Protein AF-A0A1W2GKG2-F1 (afdb_monomer)

Radius of gyration: 29.6 Å; Cα contacts (8 Å, |Δi|>4): 106; chains: 1; bounding box: 102×73×40 Å

Sequence (156 aa):
MKKIVLFLSAIFLITFHSSTKAQEFVFDYNQVETTQSTSYISTTKHPFGAEFTSMMQLLRESYTHAEENSLSLTTSTVVDKPSIFYSVKRTSKHLVKAVKKRQVSLEEAKKELEDILVKALNIRHQNTQVLEKKLFKLKNPENIIAFYNHDVSLNI

Foldseek 3Di:
DDDDDDDDDDDDPPDPPPPPDDDDDDDDPVPPPPPVPVQVQPPDAQPLGDVVSVLLSVLCVLFWDWDDDPVDPDTDIDGHLVLLNVLLVVLSVVLVVCCVVVVDPSVVSVVLSVLSSVLSNVCSPPDCPVVSVVSVPDDDNVVSSVCSVPVGDDPD

Structure (mmCIF, N/CA/C/O backbone):
data_AF-A0A1W2GKG2-F1
#
_entry.id   AF-A0A1W2GKG2-F1
#
loop_
_atom_site.group_PDB
_atom_site.id
_atom_site.type_symbol
_atom_site.label_atom_id
_atom_site.label_alt_id
_atom_site.label_comp_id
_atom_site.label_asym_id
_atom_site.label_entity_id
_atom_site.label_seq_id
_atom_site.pdbx_PDB_ins_code
_atom_site.Cartn_x
_atom_site.Cartn_y
_atom_site.Cartn_z
_atom_site.occupancy
_atom_site.B_iso_or_equiv
_atom_site.auth_seq_id
_atom_site.auth_comp_id
_atom_site.auth_asym_id
_atom_site.auth_atom_id
_atom_site.pdbx_PDB_model_num
ATOM 1 N N . MET A 1 1 ? 84.481 -50.154 -25.308 1.00 41.78 1 MET A N 1
ATOM 2 C CA . MET A 1 1 ? 83.738 -48.947 -24.860 1.00 41.78 1 MET A CA 1
ATOM 3 C C . MET A 1 1 ? 82.359 -49.044 -25.512 1.00 41.78 1 MET A C 1
ATOM 5 O O . MET A 1 1 ? 82.339 -49.333 -26.691 1.00 41.78 1 MET A O 1
ATOM 9 N N . LYS A 1 2 ? 81.190 -48.929 -24.884 1.00 42.09 2 LYS A N 1
ATOM 10 C CA . LYS A 1 2 ? 80.751 -48.146 -23.726 1.00 42.09 2 LYS A CA 1
ATOM 11 C C . LYS A 1 2 ? 79.634 -48.913 -22.993 1.00 42.09 2 LYS A C 1
ATOM 13 O O . LYS A 1 2 ? 78.955 -49.746 -23.579 1.00 42.09 2 LYS A O 1
ATOM 18 N N . LYS A 1 3 ? 79.529 -48.642 -21.695 1.00 46.75 3 LYS A N 1
ATOM 19 C CA . LYS A 1 3 ? 78.684 -49.311 -20.703 1.00 46.75 3 LYS A CA 1
ATOM 20 C C . LYS A 1 3 ? 77.200 -48.989 -20.935 1.00 46.75 3 LYS A C 1
ATOM 22 O O . LYS A 1 3 ? 76.866 -47.844 -21.222 1.00 46.75 3 LYS A O 1
ATOM 27 N N . ILE A 1 4 ? 76.344 -49.994 -20.768 1.00 53.03 4 ILE A N 1
ATOM 28 C CA . ILE A 1 4 ? 74.888 -49.859 -20.654 1.00 53.03 4 ILE A CA 1
ATOM 29 C C . ILE A 1 4 ? 74.592 -49.150 -19.331 1.00 53.03 4 ILE A C 1
ATOM 31 O O . ILE A 1 4 ? 75.003 -49.624 -18.274 1.00 53.03 4 ILE A O 1
ATOM 35 N N . VAL A 1 5 ? 73.919 -48.003 -19.396 1.00 53.38 5 VAL A N 1
ATOM 36 C CA . VAL A 1 5 ? 73.419 -47.286 -18.220 1.00 53.38 5 VAL A CA 1
ATOM 37 C C . VAL A 1 5 ? 71.901 -47.432 -18.208 1.00 53.38 5 VAL A C 1
ATOM 39 O O . VAL A 1 5 ? 71.205 -46.873 -19.050 1.00 53.38 5 VAL A O 1
ATOM 42 N N . LEU A 1 6 ? 71.419 -48.224 -17.252 1.00 46.31 6 LEU A N 1
ATOM 43 C CA . LEU A 1 6 ? 70.037 -48.261 -16.785 1.00 46.31 6 LEU A CA 1
ATOM 44 C C . LEU A 1 6 ? 69.708 -46.916 -16.127 1.00 46.31 6 LEU A C 1
ATOM 46 O O . LEU A 1 6 ? 70.348 -46.552 -15.143 1.00 46.31 6 LEU A O 1
ATOM 50 N N . PHE A 1 7 ? 68.701 -46.205 -16.630 1.00 45.94 7 PHE A N 1
ATOM 51 C CA . PHE A 1 7 ? 68.079 -45.097 -15.907 1.00 45.94 7 PHE A CA 1
ATOM 52 C C . PHE A 1 7 ? 66.658 -45.503 -15.513 1.00 45.94 7 PHE A C 1
ATOM 54 O O . PHE A 1 7 ? 65.747 -45.525 -16.336 1.00 45.94 7 PHE A O 1
ATOM 61 N N . LEU A 1 8 ? 66.492 -45.848 -14.233 1.00 42.19 8 LEU A N 1
ATOM 62 C CA . LEU A 1 8 ? 65.200 -45.882 -13.554 1.00 42.19 8 LEU A CA 1
ATOM 63 C C . LEU A 1 8 ? 64.677 -44.438 -13.503 1.00 42.19 8 LEU A C 1
ATOM 65 O O . LEU A 1 8 ? 65.196 -43.620 -12.743 1.00 42.19 8 LEU A O 1
ATOM 69 N N . SER A 1 9 ? 63.670 -44.097 -14.305 1.00 44.62 9 SER A N 1
ATOM 70 C CA . SER A 1 9 ? 62.952 -42.833 -14.136 1.00 44.62 9 SER A CA 1
ATOM 71 C C . SER A 1 9 ? 61.930 -42.993 -13.011 1.00 44.62 9 SER A C 1
ATOM 73 O O . SER A 1 9 ? 60.928 -43.692 -13.164 1.00 44.62 9 SER A O 1
ATOM 75 N N . ALA A 1 10 ? 62.200 -42.362 -11.870 1.00 52.66 10 ALA A N 1
ATOM 76 C CA . ALA A 1 10 ? 61.264 -42.259 -10.762 1.00 52.66 10 ALA A CA 1
ATOM 77 C C . ALA A 1 10 ? 60.015 -41.471 -11.196 1.00 52.66 10 ALA A C 1
ATOM 79 O O . ALA A 1 10 ? 60.107 -40.320 -11.621 1.00 52.66 10 ALA A O 1
ATOM 80 N N . ILE A 1 11 ? 58.845 -42.100 -11.088 1.00 50.31 11 ILE A N 1
ATOM 81 C CA . ILE A 1 11 ? 57.541 -41.459 -11.270 1.00 50.31 11 ILE A CA 1
ATOM 82 C C . ILE A 1 11 ? 57.295 -40.578 -10.042 1.00 50.31 11 ILE A C 1
ATOM 84 O O . ILE A 1 11 ? 57.035 -41.078 -8.949 1.00 50.31 11 ILE A O 1
ATOM 88 N N . PHE A 1 12 ? 57.405 -39.263 -10.213 1.00 46.03 12 PHE A N 1
ATOM 89 C CA . PHE A 1 12 ? 57.055 -38.285 -9.189 1.00 46.03 12 PHE A CA 1
ATOM 90 C C . PHE A 1 12 ? 55.543 -38.020 -9.273 1.00 46.03 12 PHE A C 1
ATOM 92 O O . PHE A 1 12 ? 55.076 -37.266 -10.125 1.00 46.03 12 PHE A O 1
ATOM 99 N N . LEU A 1 13 ? 54.757 -38.692 -8.427 1.00 46.97 13 LEU A N 1
ATOM 100 C CA . LEU A 1 13 ? 53.335 -38.396 -8.239 1.00 46.97 13 LEU A CA 1
ATOM 101 C C . LEU A 1 13 ? 53.205 -37.057 -7.499 1.00 46.97 13 LEU A C 1
ATOM 103 O O . LEU A 1 13 ? 53.295 -37.006 -6.275 1.00 46.97 13 LEU A O 1
ATOM 107 N N . ILE A 1 14 ? 52.996 -35.967 -8.240 1.00 52.31 14 ILE A N 1
ATOM 108 C CA . ILE A 1 14 ? 52.590 -34.683 -7.658 1.00 52.31 14 ILE A CA 1
ATOM 109 C C . ILE A 1 14 ? 51.109 -34.802 -7.291 1.00 52.31 14 ILE A C 1
ATOM 111 O O . ILE A 1 14 ? 50.229 -34.656 -8.138 1.00 52.31 14 ILE A O 1
ATOM 115 N N . THR A 1 15 ? 50.820 -35.088 -6.026 1.00 50.62 15 THR A N 1
ATOM 116 C CA . THR A 1 15 ? 49.470 -34.952 -5.476 1.00 50.62 15 THR A CA 1
ATOM 117 C C . THR A 1 15 ? 49.190 -33.470 -5.229 1.00 50.62 15 THR A C 1
ATOM 119 O O . THR A 1 15 ? 49.639 -32.880 -4.249 1.00 50.62 15 THR A O 1
ATOM 122 N N . PHE A 1 16 ? 48.440 -32.841 -6.136 1.00 53.75 16 PHE A N 1
ATOM 123 C CA . PHE A 1 16 ? 47.854 -31.522 -5.897 1.00 53.75 16 PHE A CA 1
ATOM 124 C C . PHE A 1 16 ? 46.818 -31.6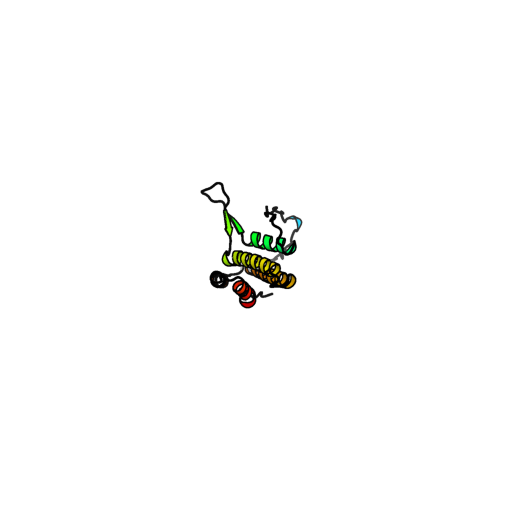32 -4.766 1.00 53.75 16 PHE A C 1
ATOM 126 O O . PHE A 1 16 ? 45.690 -32.068 -4.981 1.00 53.75 16 PHE A O 1
ATOM 133 N N . HIS A 1 17 ? 47.199 -31.244 -3.548 1.00 47.19 17 HIS A N 1
ATOM 134 C CA . HIS A 1 17 ? 46.247 -30.949 -2.479 1.00 47.19 17 HIS A CA 1
ATOM 135 C C . HIS A 1 17 ? 45.710 -29.531 -2.688 1.00 47.19 17 HIS A C 1
ATOM 137 O O . HIS A 1 17 ? 46.306 -28.551 -2.240 1.00 47.19 17 HIS A O 1
ATOM 143 N N . SER A 1 18 ? 44.570 -29.410 -3.367 1.00 50.41 18 SER A N 1
ATOM 144 C CA . SER A 1 18 ? 43.785 -28.176 -3.343 1.00 50.41 18 SER A CA 1
ATOM 145 C C . SER A 1 18 ? 43.164 -28.024 -1.957 1.00 50.41 18 SER A C 1
ATOM 147 O O . SER A 1 18 ? 42.089 -28.548 -1.681 1.00 50.41 18 SER A O 1
ATOM 149 N N . SER A 1 19 ? 43.853 -27.320 -1.062 1.00 49.16 19 SER A N 1
ATOM 150 C CA . SER A 1 19 ? 43.275 -26.889 0.207 1.00 49.16 19 SER A CA 1
ATOM 151 C C . SER A 1 19 ? 42.333 -25.717 -0.066 1.00 49.16 19 SER A C 1
ATOM 153 O O . SER A 1 19 ? 42.717 -24.556 0.066 1.00 49.16 19 SER A O 1
ATOM 155 N N . THR A 1 20 ? 41.091 -25.996 -0.461 1.00 52.72 20 THR A N 1
ATOM 156 C CA . THR A 1 20 ? 40.020 -24.995 -0.411 1.00 52.72 20 THR A CA 1
ATOM 157 C C . THR A 1 20 ? 39.751 -24.689 1.056 1.00 52.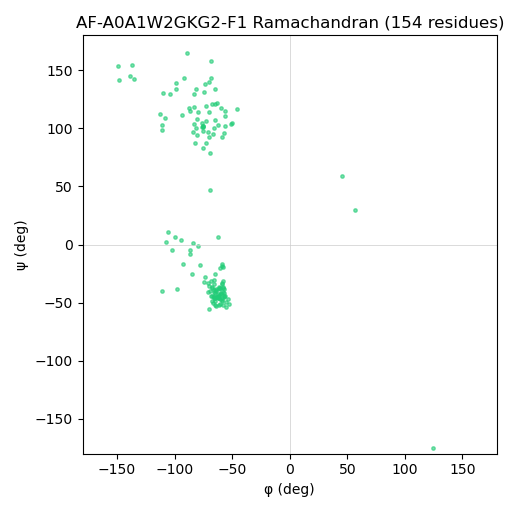72 20 THR A C 1
ATOM 159 O O . THR A 1 20 ? 39.021 -25.417 1.727 1.00 52.72 20 THR A O 1
ATOM 162 N N . LYS A 1 21 ? 40.381 -23.636 1.589 1.00 58.00 21 LYS A N 1
ATOM 163 C CA . LYS A 1 21 ? 39.941 -23.071 2.863 1.00 58.00 21 LYS A CA 1
ATOM 164 C C . LYS A 1 21 ? 38.497 -22.618 2.675 1.00 58.00 21 LYS A C 1
ATOM 166 O O . LYS A 1 21 ? 38.231 -21.757 1.840 1.00 58.00 21 LYS A O 1
ATOM 171 N N . ALA A 1 22 ? 37.584 -23.229 3.425 1.00 62.78 22 ALA A N 1
ATOM 172 C CA . ALA A 1 22 ? 36.229 -22.728 3.568 1.00 62.78 22 ALA A CA 1
ATOM 173 C C . ALA A 1 22 ? 36.332 -21.287 4.079 1.00 62.78 22 ALA A C 1
ATOM 175 O O . ALA A 1 22 ? 36.886 -21.038 5.150 1.00 62.78 22 ALA A O 1
ATOM 176 N N . GLN A 1 23 ? 35.901 -20.336 3.257 1.00 63.66 23 GLN A N 1
ATOM 177 C CA . GLN A 1 23 ? 35.863 -18.937 3.637 1.00 63.66 23 GLN A CA 1
ATOM 178 C C . GLN A 1 23 ? 34.653 -18.769 4.556 1.00 63.66 23 GLN A C 1
ATOM 180 O O . GLN A 1 23 ? 33.510 -18.842 4.113 1.00 63.66 23 GLN A O 1
ATOM 185 N N . GLU A 1 24 ? 34.909 -18.648 5.853 1.00 63.56 24 GLU A N 1
ATOM 186 C CA . GLU A 1 24 ? 33.878 -18.380 6.847 1.00 63.56 24 GLU A CA 1
ATOM 187 C C . GLU A 1 24 ? 33.395 -16.939 6.659 1.00 63.56 24 GLU A C 1
ATOM 189 O O . GLU A 1 24 ? 34.161 -15.984 6.807 1.00 63.56 24 GLU A O 1
ATOM 194 N N . PHE A 1 25 ? 32.134 -16.776 6.256 1.00 72.75 25 PHE A N 1
ATOM 195 C CA . PHE A 1 25 ? 31.505 -15.465 6.188 1.00 72.75 25 PHE A CA 1
ATOM 196 C C . PHE A 1 25 ? 31.161 -15.025 7.613 1.00 72.75 25 PHE A C 1
ATOM 198 O O . PHE A 1 25 ? 30.176 -15.480 8.192 1.00 72.75 25 PHE A O 1
ATOM 205 N N . VAL A 1 26 ? 31.990 -14.154 8.185 1.00 73.25 26 VAL A N 1
ATOM 206 C CA . VAL A 1 26 ? 31.723 -13.521 9.479 1.00 73.25 26 VAL A CA 1
ATOM 207 C C . VAL A 1 26 ? 31.031 -12.191 9.215 1.00 73.25 26 VAL A C 1
ATOM 209 O O . VAL A 1 26 ? 31.629 -11.265 8.669 1.00 73.25 26 VAL A O 1
ATOM 212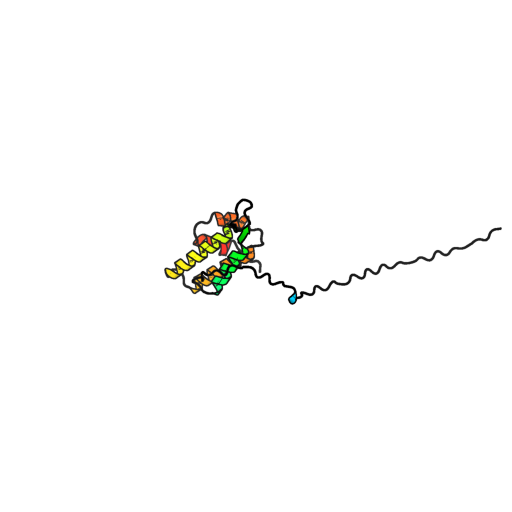 N N . PHE A 1 27 ? 29.757 -12.101 9.592 1.00 70.69 27 PHE A N 1
ATOM 213 C CA . PHE A 1 27 ? 29.023 -10.842 9.558 1.00 70.69 27 PHE A CA 1
ATOM 214 C C . PHE A 1 27 ? 29.478 -9.964 10.734 1.00 70.69 27 PHE A C 1
ATOM 216 O O . PHE A 1 27 ? 29.095 -10.201 11.881 1.00 70.69 27 PHE A O 1
ATOM 223 N N . ASP A 1 28 ? 30.330 -8.975 10.458 1.00 75.06 28 ASP A N 1
ATOM 224 C CA . ASP A 1 28 ? 30.772 -7.988 11.446 1.00 75.06 28 ASP A CA 1
ATOM 225 C C . ASP A 1 28 ? 29.711 -6.888 11.598 1.00 75.06 28 ASP A C 1
ATOM 227 O O . ASP A 1 28 ? 29.623 -5.958 10.795 1.00 75.06 28 ASP A O 1
ATOM 231 N N . TYR A 1 29 ? 28.901 -6.992 12.655 1.00 65.81 29 TYR A N 1
ATOM 232 C CA . TYR A 1 29 ? 27.873 -6.003 12.997 1.00 65.81 29 TYR A CA 1
ATOM 233 C C . TYR A 1 29 ? 28.433 -4.585 13.203 1.00 65.81 29 TYR A C 1
ATOM 235 O O . TYR A 1 29 ? 27.673 -3.622 13.120 1.00 65.81 29 TYR A O 1
ATOM 243 N N . ASN A 1 30 ? 29.738 -4.433 13.453 1.00 65.94 30 ASN A N 1
ATOM 244 C CA . ASN A 1 30 ? 30.356 -3.134 13.719 1.00 65.94 30 ASN A CA 1
ATOM 245 C C . ASN A 1 30 ? 30.783 -2.388 12.444 1.00 65.94 30 ASN A C 1
ATOM 247 O O . ASN A 1 30 ? 31.159 -1.222 12.531 1.00 65.94 30 ASN A O 1
ATOM 251 N N . GLN A 1 31 ? 30.719 -3.031 11.270 1.00 56.75 31 GLN A N 1
ATOM 252 C CA . GLN A 1 31 ? 31.042 -2.418 9.971 1.00 56.75 31 GLN A CA 1
ATOM 253 C C . GLN A 1 31 ? 29.815 -1.974 9.176 1.00 56.75 31 GLN A C 1
ATOM 255 O O . GLN A 1 31 ? 29.941 -1.523 8.037 1.00 56.75 31 GLN A O 1
ATOM 260 N N . VAL A 1 32 ? 28.620 -2.055 9.763 1.00 54.94 32 VAL A N 1
ATOM 261 C CA . VAL A 1 32 ? 27.473 -1.347 9.202 1.00 54.94 32 VAL A CA 1
ATOM 262 C C . VAL A 1 32 ? 27.701 0.130 9.495 1.00 54.94 32 VAL A C 1
ATOM 264 O O . VAL A 1 32 ? 27.270 0.644 10.528 1.00 54.94 32 VAL A O 1
ATOM 267 N N . GLU A 1 33 ? 28.414 0.814 8.595 1.00 53.72 33 GLU A N 1
ATOM 268 C CA . GLU A 1 33 ? 28.333 2.263 8.506 1.00 53.72 33 GLU A CA 1
ATOM 269 C C . GLU A 1 33 ? 26.845 2.578 8.440 1.00 53.72 33 GLU A C 1
ATOM 271 O O . GLU A 1 33 ? 26.168 2.337 7.437 1.00 53.72 33 GLU A O 1
ATOM 276 N N . THR A 1 34 ? 26.312 3.057 9.563 1.00 49.38 34 THR A N 1
ATOM 277 C CA . THR A 1 34 ? 24.998 3.666 9.602 1.00 49.38 34 THR A CA 1
ATOM 278 C C . THR A 1 34 ? 25.193 4.958 8.837 1.00 49.38 34 THR A C 1
ATOM 280 O O . THR A 1 34 ? 25.388 6.021 9.423 1.00 49.38 34 THR A O 1
ATOM 283 N N . THR A 1 35 ? 25.215 4.863 7.505 1.00 43.44 35 THR A N 1
ATOM 284 C CA . THR A 1 35 ? 24.818 5.976 6.670 1.00 43.44 35 THR A CA 1
ATOM 285 C C . THR A 1 35 ? 23.475 6.341 7.258 1.00 43.44 35 THR A C 1
ATOM 287 O O . THR A 1 35 ? 22.510 5.577 7.197 1.00 43.44 35 THR A O 1
ATOM 290 N N . GLN A 1 36 ? 23.463 7.431 8.023 1.00 42.47 36 GLN A N 1
ATOM 291 C CA . GLN A 1 36 ? 22.235 8.056 8.436 1.00 42.47 36 GLN A CA 1
ATOM 292 C C . GLN A 1 36 ? 21.583 8.396 7.112 1.00 42.47 36 GLN A C 1
ATOM 294 O O . GLN A 1 36 ? 21.896 9.413 6.496 1.00 42.47 36 GLN A O 1
ATOM 299 N N . SER A 1 37 ? 20.750 7.473 6.628 1.00 42.75 37 SER A N 1
ATOM 300 C CA . SER A 1 37 ? 19.753 7.773 5.636 1.00 42.75 37 SER A CA 1
ATOM 301 C C . SER A 1 37 ? 19.148 9.049 6.173 1.00 42.75 37 SER A C 1
ATOM 303 O O . SER A 1 37 ? 18.626 9.074 7.293 1.00 42.75 37 SER A O 1
ATOM 305 N N . THR A 1 38 ? 19.289 10.137 5.427 1.00 40.72 38 THR A N 1
ATOM 306 C CA . THR A 1 38 ? 18.567 11.390 5.644 1.00 40.72 38 THR A CA 1
ATOM 307 C C . THR A 1 38 ? 17.095 11.149 5.300 1.00 40.72 38 THR A C 1
ATOM 309 O O . THR A 1 38 ? 16.449 11.895 4.569 1.00 40.72 38 THR A O 1
ATOM 312 N N . SER A 1 39 ? 16.584 10.034 5.820 1.00 45.38 39 SER A N 1
ATOM 313 C CA . SER A 1 39 ? 15.247 9.520 5.796 1.00 45.38 39 SER A CA 1
ATOM 314 C C . SER A 1 39 ? 14.423 10.635 6.396 1.00 45.38 39 SER A C 1
ATOM 316 O O . SER A 1 39 ? 14.481 10.962 7.583 1.00 45.38 39 SER A O 1
ATOM 318 N N . TYR A 1 40 ? 13.767 11.340 5.485 1.00 48.00 40 TYR A N 1
ATOM 319 C CA . TYR A 1 40 ? 12.861 12.420 5.777 1.00 48.00 40 TYR A CA 1
ATOM 320 C C . TYR A 1 40 ? 11.782 11.846 6.692 1.00 48.00 40 TYR A C 1
ATOM 322 O O . TYR A 1 40 ? 10.829 11.222 6.215 1.00 48.00 40 TYR A O 1
ATOM 330 N N . ILE A 1 41 ? 11.951 12.017 8.009 1.00 49.59 41 ILE A N 1
ATOM 331 C CA . ILE A 1 41 ? 10.948 11.628 8.995 1.00 49.59 41 ILE A CA 1
ATOM 332 C C . ILE A 1 41 ? 9.685 12.365 8.584 1.00 49.59 41 ILE A C 1
ATOM 334 O O . ILE A 1 41 ? 9.610 13.596 8.627 1.00 49.59 41 ILE A O 1
ATOM 338 N N . SER A 1 42 ? 8.701 11.607 8.111 1.00 51.09 42 SER A N 1
ATOM 339 C CA . SER A 1 42 ? 7.438 12.163 7.662 1.00 51.09 42 SER A CA 1
ATOM 340 C C . SER A 1 42 ? 6.788 12.843 8.864 1.00 51.09 42 SER A C 1
ATOM 342 O O . SER A 1 42 ? 6.206 12.180 9.716 1.00 51.09 42 SER A O 1
ATOM 344 N N . THR A 1 43 ? 6.851 14.175 8.931 1.00 59.25 43 THR A N 1
ATOM 345 C CA . THR A 1 43 ? 6.225 14.979 10.002 1.00 59.25 43 THR A CA 1
ATOM 346 C C . THR A 1 43 ? 4.713 14.754 10.085 1.00 59.25 43 THR A C 1
ATOM 348 O O . THR A 1 43 ? 4.068 15.037 11.094 1.00 59.25 43 THR A O 1
ATOM 351 N N . THR A 1 44 ? 4.131 14.212 9.014 1.00 73.44 44 THR A N 1
ATOM 352 C CA . THR A 1 44 ? 2.719 13.862 8.927 1.00 73.44 44 THR A CA 1
ATOM 353 C C . THR A 1 44 ? 2.460 12.495 9.558 1.00 73.44 44 THR A C 1
ATOM 355 O O . THR A 1 44 ? 2.724 11.461 8.942 1.00 73.44 44 THR A O 1
ATOM 358 N N . LYS A 1 45 ? 1.886 12.502 10.766 1.00 90.69 45 LYS A N 1
ATOM 359 C CA . LYS A 1 45 ? 1.372 11.303 11.443 1.00 90.69 45 LYS A CA 1
ATOM 360 C C . LYS A 1 45 ? 0.198 10.703 10.663 1.00 90.69 45 LYS A C 1
ATOM 362 O O . LYS A 1 45 ? -0.721 11.421 10.260 1.00 90.69 45 LYS A O 1
ATOM 367 N N . HIS A 1 46 ? 0.203 9.386 10.472 1.00 93.94 46 HIS A N 1
ATOM 368 C CA . HIS A 1 46 ? -0.914 8.672 9.863 1.00 93.94 46 HIS A CA 1
ATOM 369 C C . HIS A 1 46 ? -2.094 8.570 10.855 1.00 93.94 46 HIS A C 1
ATOM 371 O O . HIS A 1 46 ? -1.871 8.255 12.025 1.00 93.94 46 HIS A O 1
ATOM 377 N N . PRO A 1 47 ? -3.358 8.771 10.423 1.00 93.31 47 PRO A N 1
ATOM 378 C CA . PRO A 1 47 ? -4.523 8.740 11.319 1.00 93.31 47 PRO A CA 1
ATOM 379 C C . PRO A 1 47 ? -4.763 7.414 12.050 1.00 93.31 47 PRO A C 1
ATOM 381 O O . PRO A 1 47 ? -5.469 7.396 13.050 1.00 93.31 47 PRO A O 1
ATOM 384 N N . PHE A 1 48 ? -4.209 6.310 11.546 1.00 94.38 48 PHE A N 1
ATOM 385 C CA . PHE A 1 48 ? -4.325 4.991 12.180 1.00 94.38 48 PHE A CA 1
ATOM 386 C C . PHE A 1 48 ? -3.258 4.718 13.249 1.00 94.38 48 PHE A C 1
ATOM 388 O O . PHE A 1 48 ? -3.348 3.699 13.925 1.00 94.38 48 PHE A O 1
ATOM 395 N N . GLY A 1 49 ? -2.285 5.619 13.438 1.00 93.94 49 GLY A N 1
ATOM 396 C CA . GLY A 1 49 ? -1.288 5.523 14.506 1.00 93.94 49 GLY A CA 1
ATOM 397 C C . GLY A 1 49 ? 0.163 5.551 14.023 1.00 93.94 49 GLY A C 1
ATOM 398 O O . GLY A 1 49 ? 0.458 5.765 12.843 1.00 93.94 49 GLY A O 1
ATOM 399 N N . ALA A 1 50 ? 1.079 5.358 14.975 1.00 92.88 50 ALA A N 1
ATOM 400 C CA . ALA A 1 50 ? 2.522 5.408 14.743 1.00 92.88 50 ALA A CA 1
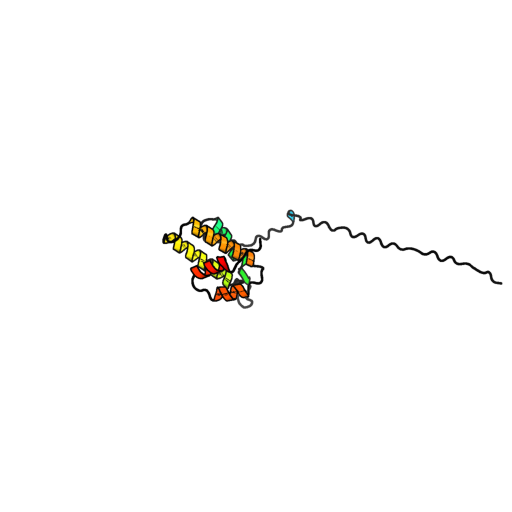ATOM 401 C C . ALA A 1 50 ? 3.003 4.283 13.815 1.00 92.88 50 ALA A C 1
ATOM 403 O O . ALA A 1 50 ? 3.757 4.551 12.890 1.00 92.88 50 ALA A O 1
ATOM 404 N N . GLU A 1 51 ? 2.489 3.066 13.986 1.00 93.81 51 GLU A N 1
ATOM 405 C CA . GLU A 1 51 ? 2.817 1.909 13.144 1.00 93.81 51 GLU A CA 1
ATOM 406 C C . GLU A 1 51 ? 2.571 2.182 11.652 1.00 93.81 51 GLU A C 1
ATOM 408 O O . GLU A 1 51 ? 3.493 2.126 10.841 1.00 93.81 51 GLU A O 1
ATOM 413 N N . PHE A 1 52 ? 1.362 2.623 11.292 1.00 94.81 52 PHE A N 1
ATOM 414 C CA . PHE A 1 52 ? 1.038 3.007 9.914 1.00 94.81 52 PHE A CA 1
ATOM 415 C C . PHE A 1 52 ? 1.829 4.225 9.427 1.00 94.81 52 PHE A C 1
ATOM 417 O O . PHE A 1 52 ? 2.029 4.386 8.226 1.00 94.81 52 PHE A O 1
ATOM 424 N N . THR A 1 53 ? 2.283 5.094 10.334 1.00 94.94 53 THR A N 1
ATOM 425 C CA . THR A 1 53 ? 3.192 6.191 9.967 1.00 94.94 53 THR A CA 1
ATOM 426 C C . THR A 1 53 ? 4.525 5.619 9.490 1.00 94.94 53 THR A C 1
ATOM 428 O O . THR A 1 53 ? 4.970 5.970 8.397 1.00 94.94 53 THR A O 1
ATOM 431 N N . SER A 1 54 ? 5.099 4.686 10.252 1.00 93.62 54 SER A N 1
ATOM 432 C CA . SER A 1 54 ? 6.345 3.998 9.909 1.00 93.62 54 SER A CA 1
ATOM 433 C C . SER A 1 54 ? 6.217 3.169 8.632 1.00 93.62 54 SER A C 1
ATOM 435 O O . SER A 1 54 ? 7.060 3.290 7.751 1.00 93.62 54 SER A O 1
ATOM 437 N N . MET A 1 55 ? 5.140 2.395 8.458 1.00 94.88 55 MET A N 1
ATOM 438 C CA . MET A 1 55 ? 4.940 1.601 7.234 1.00 94.88 55 MET A CA 1
ATOM 439 C C . MET A 1 55 ? 4.784 2.480 5.984 1.00 94.88 55 MET A C 1
ATOM 441 O O . MET A 1 55 ? 5.334 2.172 4.929 1.00 94.88 55 MET A O 1
ATOM 445 N N . MET A 1 56 ? 4.058 3.600 6.083 1.00 95.69 56 MET A N 1
ATOM 446 C CA . MET A 1 56 ? 3.915 4.547 4.969 1.00 95.69 56 MET A CA 1
ATOM 447 C C . MET A 1 56 ? 5.228 5.273 4.655 1.00 95.69 56 MET A C 1
ATOM 449 O O . MET A 1 56 ? 5.474 5.628 3.499 1.00 95.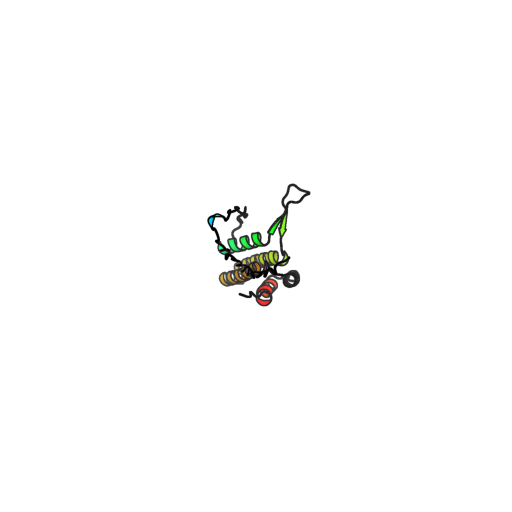69 56 MET A O 1
ATOM 453 N N . GLN A 1 57 ? 6.060 5.509 5.670 1.00 94.19 57 GLN A N 1
ATOM 454 C CA . GLN A 1 57 ? 7.407 6.034 5.490 1.00 94.19 57 GLN A CA 1
ATOM 455 C C . GLN A 1 57 ? 8.305 5.008 4.794 1.00 94.19 57 GLN A C 1
ATOM 457 O O . GLN A 1 57 ? 8.887 5.342 3.766 1.00 94.19 57 GLN A O 1
ATOM 462 N N . LEU A 1 58 ? 8.313 3.759 5.261 1.00 94.88 58 LEU A N 1
ATOM 463 C CA . LEU A 1 58 ? 9.049 2.663 4.634 1.00 94.88 58 LEU A CA 1
ATOM 464 C C . LEU A 1 58 ? 8.629 2.466 3.173 1.00 94.88 58 LEU A C 1
ATOM 466 O O . LEU A 1 58 ? 9.479 2.305 2.302 1.00 94.88 58 LEU A O 1
ATOM 470 N N . LEU A 1 59 ? 7.329 2.550 2.872 1.00 95.62 59 LEU A N 1
ATOM 471 C CA . LEU A 1 59 ? 6.829 2.518 1.497 1.00 95.62 59 LEU A CA 1
ATOM 472 C C . LEU A 1 59 ? 7.422 3.658 0.658 1.00 95.62 59 LEU A C 1
ATOM 474 O O . LEU A 1 59 ? 7.855 3.425 -0.465 1.00 95.62 59 LEU A O 1
ATOM 478 N N . ARG A 1 60 ? 7.444 4.891 1.177 1.00 94.12 60 ARG A N 1
ATOM 479 C CA . ARG A 1 60 ? 8.043 6.032 0.469 1.00 94.12 60 ARG A CA 1
ATOM 480 C C . ARG A 1 60 ? 9.525 5.794 0.212 1.00 94.12 60 ARG A C 1
ATOM 482 O O . ARG A 1 60 ? 9.951 5.928 -0.925 1.00 94.12 60 ARG A O 1
ATOM 489 N N . GLU A 1 61 ? 10.282 5.427 1.233 1.00 93.25 61 GLU A N 1
ATOM 490 C CA . GLU A 1 61 ? 11.724 5.185 1.117 1.00 93.25 61 GLU A CA 1
ATOM 491 C C . GLU A 1 61 ? 12.031 4.039 0.150 1.00 93.25 61 GLU A C 1
ATOM 493 O O . GLU A 1 61 ? 12.961 4.123 -0.640 1.00 93.25 61 GLU A O 1
ATOM 498 N N . SER A 1 62 ? 11.192 3.002 0.135 1.00 94.12 62 SER A N 1
ATOM 499 C CA . SER A 1 62 ? 11.367 1.865 -0.769 1.00 94.12 62 SER A CA 1
ATOM 500 C C . SER A 1 62 ? 11.083 2.224 -2.228 1.00 94.12 62 SER A C 1
ATOM 502 O O . SER A 1 62 ? 11.707 1.671 -3.130 1.00 94.12 62 SER A O 1
ATOM 504 N N . TYR A 1 63 ? 10.111 3.101 -2.486 1.00 94.94 63 TYR A N 1
ATOM 505 C CA . TYR A 1 63 ? 9.587 3.381 -3.829 1.00 94.94 63 TYR A CA 1
ATOM 506 C C . TYR A 1 63 ? 9.997 4.744 -4.390 1.00 94.94 63 TYR A C 1
ATOM 508 O O . TYR A 1 63 ? 9.545 5.101 -5.475 1.00 94.94 63 TYR A O 1
ATOM 516 N N . THR A 1 64 ? 10.795 5.534 -3.674 1.00 93.81 64 THR A N 1
ATOM 517 C CA . THR A 1 64 ? 11.203 6.860 -4.145 1.00 93.81 64 THR A CA 1
ATOM 518 C C . THR A 1 64 ? 12.680 7.101 -3.921 1.00 93.81 64 THR A C 1
ATOM 520 O O . THR A 1 64 ? 13.226 6.721 -2.889 1.00 93.81 64 THR A O 1
ATOM 523 N N . HIS A 1 65 ? 13.305 7.782 -4.872 1.00 90.00 65 HIS A N 1
ATOM 524 C CA . HIS A 1 65 ? 14.689 8.224 -4.779 1.00 90.00 65 HIS A CA 1
ATOM 525 C C . HIS A 1 65 ? 14.816 9.652 -5.300 1.00 90.00 65 HIS A C 1
ATOM 527 O O . HIS A 1 65 ? 13.985 10.140 -6.071 1.00 90.00 65 HIS A O 1
ATOM 533 N N . ALA A 1 66 ? 15.839 10.351 -4.821 1.00 87.00 66 ALA A N 1
ATOM 534 C CA . ALA A 1 66 ? 16.187 11.661 -5.341 1.00 87.00 66 ALA A CA 1
ATOM 535 C C . ALA A 1 66 ? 17.051 11.480 -6.592 1.00 87.00 66 ALA A C 1
ATOM 537 O O . ALA A 1 66 ? 18.047 10.762 -6.554 1.00 87.00 66 ALA A O 1
ATOM 538 N N . GLU A 1 67 ? 16.681 12.146 -7.679 1.00 81.44 67 GLU A N 1
ATOM 539 C CA . GLU A 1 67 ? 17.533 12.302 -8.852 1.00 81.44 67 GLU A CA 1
ATOM 540 C C . GLU A 1 67 ? 17.986 13.757 -8.949 1.00 81.44 67 GLU A C 1
ATOM 542 O O . GLU A 1 67 ? 17.185 14.699 -8.856 1.00 81.44 67 GLU A O 1
ATOM 547 N N . GLU A 1 68 ? 19.293 13.940 -9.115 1.00 75.06 68 GLU A N 1
ATOM 548 C CA . GLU A 1 68 ? 19.869 15.236 -9.439 1.00 75.06 68 GLU A CA 1
ATOM 549 C C . GLU A 1 68 ? 19.527 15.567 -10.888 1.00 75.06 68 GLU A C 1
ATOM 551 O O . GLU A 1 68 ? 19.885 14.848 -11.822 1.00 75.06 68 GLU A O 1
ATOM 556 N N . ASN A 1 69 ? 18.801 16.662 -11.088 1.00 67.81 69 ASN A N 1
ATOM 557 C CA . ASN A 1 69 ? 18.523 17.140 -12.427 1.00 67.81 69 ASN A CA 1
ATOM 558 C C . ASN A 1 69 ? 19.756 17.890 -12.942 1.00 67.81 69 ASN A C 1
ATOM 560 O O . ASN A 1 69 ? 20.082 18.964 -12.441 1.00 67.81 69 ASN A O 1
ATOM 564 N N . SER A 1 70 ? 20.413 17.365 -13.975 1.00 64.25 70 SER A N 1
ATOM 565 C CA . SER A 1 70 ? 21.611 17.976 -14.571 1.00 64.25 70 SER A CA 1
ATOM 566 C C . SER A 1 70 ? 21.392 19.403 -15.095 1.00 64.25 70 SER A C 1
ATOM 568 O O . SER A 1 70 ? 22.357 20.133 -15.310 1.00 64.25 70 SER A O 1
ATOM 570 N N . LEU A 1 71 ? 20.133 19.820 -15.279 1.00 66.38 71 LEU A N 1
ATOM 571 C CA . LEU A 1 71 ? 19.743 21.138 -15.786 1.00 66.38 71 LEU A CA 1
ATOM 572 C C . LEU A 1 71 ? 19.250 22.114 -14.699 1.00 66.38 71 LEU A C 1
ATOM 574 O O . LEU A 1 71 ? 18.968 23.269 -15.014 1.00 66.38 71 LEU A O 1
ATOM 578 N N . SER A 1 72 ? 19.123 21.695 -13.433 1.00 60.69 72 SER A N 1
ATOM 579 C CA . SER A 1 72 ? 18.639 22.568 -12.351 1.00 60.69 72 SER A CA 1
ATOM 580 C C . SER A 1 72 ? 19.257 22.216 -11.000 1.00 60.69 72 SER A C 1
ATOM 582 O O . SER A 1 72 ? 19.307 21.049 -10.643 1.00 60.69 72 SER A O 1
ATOM 584 N N . LEU A 1 73 ? 19.572 23.220 -10.175 1.00 67.19 73 LEU A N 1
ATOM 585 C CA . LEU A 1 73 ? 20.027 23.069 -8.776 1.00 67.19 73 LEU A CA 1
ATOM 586 C C . LEU A 1 73 ? 18.993 22.410 -7.828 1.00 67.19 73 LEU A C 1
ATOM 588 O O . LEU A 1 73 ? 19.192 22.380 -6.616 1.00 67.19 73 LEU A O 1
ATOM 592 N N . THR A 1 74 ? 17.865 21.925 -8.349 1.00 70.88 74 THR A N 1
ATOM 593 C CA . THR A 1 74 ? 16.797 21.280 -7.583 1.00 70.88 74 THR A CA 1
ATOM 594 C C . THR A 1 74 ? 16.827 19.770 -7.778 1.00 70.88 74 THR A C 1
ATOM 596 O O . THR A 1 74 ? 16.813 19.286 -8.912 1.00 70.88 74 THR A O 1
ATOM 599 N N . THR A 1 75 ? 16.801 19.029 -6.673 1.00 74.12 75 THR A N 1
ATOM 600 C CA . THR A 1 75 ? 16.605 17.579 -6.661 1.00 74.12 75 THR A CA 1
ATOM 601 C C . THR A 1 75 ? 15.142 17.245 -6.957 1.00 74.12 75 THR A C 1
ATOM 603 O O . THR A 1 75 ? 14.224 17.823 -6.369 1.00 74.12 75 THR A O 1
ATOM 606 N N . SER A 1 76 ? 14.909 16.320 -7.890 1.00 79.75 76 SER A N 1
ATOM 607 C CA . SER A 1 76 ? 13.569 15.808 -8.190 1.00 79.75 76 SER A CA 1
ATOM 608 C C . SER A 1 76 ? 13.362 14.476 -7.478 1.00 79.75 76 SER A C 1
ATOM 610 O O . SER A 1 76 ? 14.262 13.643 -7.440 1.00 79.75 76 SER A O 1
ATOM 612 N N . THR A 1 77 ? 12.178 14.248 -6.910 1.00 86.06 77 THR A N 1
ATOM 613 C CA . THR A 1 77 ? 11.820 12.929 -6.373 1.00 86.06 77 THR A CA 1
ATOM 614 C C . THR A 1 77 ? 11.226 12.078 -7.483 1.00 86.06 77 THR A C 1
ATOM 616 O O . THR A 1 77 ? 10.132 12.368 -7.977 1.00 86.06 77 THR A O 1
ATOM 619 N N . VAL A 1 78 ? 11.920 11.005 -7.837 1.00 90.31 78 VAL A N 1
ATOM 620 C CA . VAL A 1 78 ? 11.430 9.991 -8.767 1.00 90.31 78 VAL A CA 1
ATOM 621 C C . VAL A 1 78 ? 10.735 8.886 -7.986 1.00 90.31 78 VAL A C 1
ATOM 623 O O . VAL A 1 78 ? 11.097 8.570 -6.853 1.00 90.31 78 VAL A O 1
ATOM 626 N N . VAL A 1 79 ? 9.662 8.356 -8.571 1.00 94.00 79 VAL A N 1
ATOM 627 C CA . VAL A 1 79 ? 8.862 7.279 -7.990 1.00 94.00 79 VAL A CA 1
ATOM 628 C C . VAL A 1 79 ? 9.032 6.035 -8.845 1.00 94.00 79 VAL A C 1
ATOM 630 O O . VAL A 1 79 ? 8.531 5.974 -9.970 1.00 94.00 79 VAL A O 1
ATOM 633 N N . ASP A 1 80 ? 9.673 5.028 -8.274 1.00 93.69 80 ASP A N 1
ATOM 634 C CA . ASP A 1 80 ? 9.716 3.692 -8.839 1.00 93.69 80 ASP A CA 1
ATOM 635 C C . ASP A 1 80 ? 8.333 3.048 -8.768 1.00 93.69 80 ASP A C 1
ATOM 637 O O . ASP A 1 80 ? 7.589 3.226 -7.802 1.00 93.69 80 ASP A O 1
ATOM 641 N N . LYS A 1 81 ? 7.977 2.267 -9.794 1.00 95.31 81 LYS A N 1
ATOM 642 C CA . LYS A 1 81 ? 6.715 1.506 -9.857 1.00 95.31 81 LYS A CA 1
ATOM 643 C C . LYS A 1 81 ? 5.490 2.343 -9.436 1.00 95.31 81 LYS A C 1
ATOM 645 O O . LYS A 1 81 ? 4.771 1.990 -8.488 1.00 95.31 81 LYS A O 1
ATOM 650 N N . PRO A 1 82 ? 5.219 3.467 -10.130 1.00 95.81 82 PRO A N 1
ATOM 651 C CA . PRO A 1 82 ? 4.255 4.475 -9.689 1.00 95.81 82 PRO A CA 1
ATOM 652 C C . PRO A 1 82 ? 2.843 3.912 -9.502 1.00 95.81 82 PRO A C 1
ATOM 654 O O . PRO A 1 82 ? 2.130 4.338 -8.592 1.00 95.81 82 PRO A O 1
ATOM 657 N N . SER A 1 83 ? 2.439 2.924 -10.309 1.00 96.25 83 SER A N 1
ATOM 658 C CA . SER A 1 83 ? 1.138 2.261 -10.171 1.00 96.25 83 SER A CA 1
ATOM 659 C C . SER A 1 83 ? 0.945 1.663 -8.777 1.00 96.25 83 SER A C 1
ATOM 661 O O . SER A 1 83 ? -0.108 1.860 -8.176 1.00 96.25 83 SER A O 1
ATOM 663 N N . ILE A 1 84 ? 1.963 0.989 -8.233 1.00 96.31 84 ILE A N 1
ATOM 664 C CA . ILE A 1 84 ? 1.908 0.390 -6.895 1.00 96.31 84 ILE A CA 1
ATOM 665 C C . ILE A 1 84 ? 1.902 1.499 -5.845 1.00 96.31 84 ILE A C 1
ATOM 667 O O . ILE A 1 84 ? 0.946 1.606 -5.075 1.00 96.31 84 ILE A O 1
ATOM 671 N N . PHE A 1 85 ? 2.895 2.390 -5.874 1.00 96.94 85 PHE A N 1
ATOM 672 C CA . PHE A 1 85 ? 3.044 3.447 -4.871 1.00 96.94 85 PHE A CA 1
ATOM 673 C C . PHE A 1 85 ? 1.794 4.331 -4.728 1.00 96.94 85 PHE A C 1
ATOM 675 O O . PHE A 1 85 ? 1.281 4.554 -3.624 1.00 96.94 85 PHE A O 1
ATOM 682 N N . TYR A 1 86 ? 1.259 4.835 -5.845 1.00 96.06 86 TYR A N 1
ATOM 683 C CA . TYR A 1 86 ? 0.097 5.720 -5.803 1.00 96.06 86 TYR A CA 1
ATOM 684 C C . TYR A 1 86 ? -1.205 4.987 -5.478 1.00 96.06 86 TYR A C 1
ATOM 686 O O . TYR A 1 86 ? -2.101 5.606 -4.893 1.00 96.06 86 TYR A O 1
ATOM 694 N N . SER A 1 87 ? -1.320 3.698 -5.807 1.00 96.69 87 SER A N 1
ATOM 695 C CA . SER A 1 87 ? -2.496 2.907 -5.435 1.00 96.69 87 SER A CA 1
ATOM 696 C C . SER A 1 87 ? -2.598 2.738 -3.917 1.00 96.69 87 SER A C 1
ATOM 698 O O . SER A 1 87 ? -3.645 3.051 -3.356 1.00 96.69 87 SER A O 1
ATOM 700 N N . VAL A 1 88 ? -1.496 2.411 -3.230 1.00 97.00 88 VAL A N 1
ATOM 701 C CA . VAL A 1 88 ? -1.464 2.272 -1.766 1.00 97.00 88 VAL A CA 1
ATOM 702 C C . VAL A 1 88 ? -1.824 3.597 -1.094 1.00 97.00 88 VAL A C 1
ATOM 704 O O . VAL A 1 88 ? -2.676 3.643 -0.205 1.00 97.00 88 VAL A O 1
ATOM 707 N N . LYS A 1 89 ? -1.272 4.721 -1.576 1.00 95.94 89 LYS A N 1
ATOM 708 C CA . LYS A 1 89 ? -1.646 6.060 -1.078 1.00 95.94 89 LYS A CA 1
ATOM 709 C C . LYS A 1 89 ? -3.124 6.379 -1.293 1.00 95.94 89 LYS A C 1
ATOM 711 O O . LYS A 1 89 ? -3.729 7.063 -0.463 1.00 95.94 89 LYS A O 1
ATOM 716 N N . ARG A 1 90 ? -3.707 5.947 -2.414 1.00 95.75 90 ARG A N 1
ATOM 717 C CA . ARG A 1 90 ? -5.135 6.135 -2.698 1.00 95.75 90 ARG A CA 1
ATOM 718 C C . ARG A 1 90 ? -5.985 5.299 -1.743 1.00 95.75 90 ARG A C 1
ATOM 720 O O . ARG A 1 90 ? -6.934 5.842 -1.178 1.00 95.75 90 ARG A O 1
ATOM 727 N N . THR A 1 91 ? -5.610 4.044 -1.519 1.0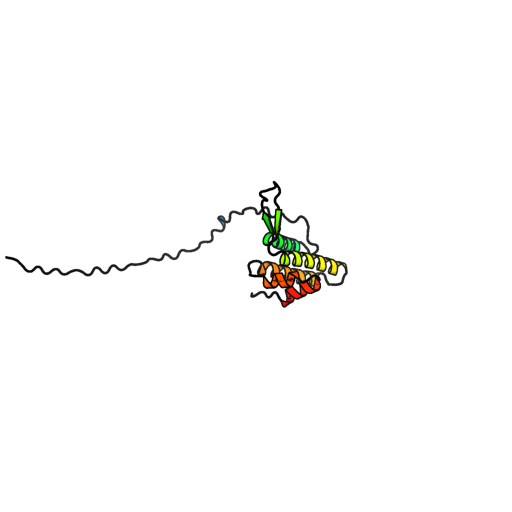0 96.25 91 THR A N 1
ATOM 728 C CA . THR A 1 91 ? -6.305 3.128 -0.613 1.00 96.25 91 THR A CA 1
ATOM 729 C C . THR A 1 91 ? -6.234 3.589 0.840 1.00 96.25 91 THR A C 1
ATOM 731 O O . THR A 1 91 ? -7.275 3.707 1.477 1.00 96.25 91 THR A O 1
ATOM 734 N N . SER A 1 92 ? -5.059 3.994 1.334 1.00 96.69 92 SER A N 1
ATOM 735 C CA . SER A 1 92 ? -4.901 4.602 2.668 1.00 96.69 92 SER A CA 1
ATOM 736 C C . SER A 1 92 ? -5.858 5.788 2.863 1.00 96.69 92 SER A C 1
ATOM 738 O O . SER A 1 92 ? -6.645 5.822 3.812 1.00 96.69 92 SER A O 1
ATOM 740 N N . LYS A 1 93 ? -5.882 6.739 1.915 1.00 96.06 93 LYS A N 1
ATOM 741 C CA . LYS A 1 93 ? -6.806 7.887 1.970 1.00 96.06 93 LYS A CA 1
ATOM 742 C C . LYS A 1 93 ? -8.274 7.463 1.956 1.00 96.06 93 LYS A C 1
ATOM 744 O O . LYS A 1 93 ? -9.093 8.119 2.601 1.00 96.06 93 LYS A O 1
ATOM 749 N N . HIS A 1 94 ? -8.619 6.434 1.185 1.00 97.00 94 HIS A N 1
ATOM 750 C CA . HIS A 1 94 ? -9.979 5.911 1.109 1.00 97.00 94 HIS A CA 1
ATOM 751 C C . HIS A 1 94 ? -10.406 5.272 2.436 1.00 97.00 94 HIS A C 1
ATOM 753 O O . HIS A 1 94 ? -11.429 5.677 2.981 1.00 97.00 94 HIS A O 1
ATOM 759 N N . LEU A 1 95 ? -9.593 4.383 3.007 1.00 96.88 95 LEU A N 1
ATOM 760 C CA . LEU A 1 95 ? -9.879 3.709 4.277 1.00 96.88 95 LEU A CA 1
ATOM 761 C C . LEU A 1 95 ? -10.017 4.706 5.433 1.00 96.88 95 LEU A C 1
ATOM 763 O O . LEU A 1 95 ? -10.982 4.649 6.192 1.00 96.88 95 LEU A O 1
ATOM 767 N N . VAL A 1 96 ? -9.140 5.714 5.508 1.00 96.69 96 VAL A N 1
ATOM 768 C CA . VAL A 1 96 ? -9.275 6.806 6.490 1.00 96.69 96 VAL A CA 1
ATOM 769 C C . VAL A 1 96 ? -10.616 7.534 6.339 1.00 96.69 96 VAL A C 1
ATOM 771 O O . VAL A 1 96 ? -11.249 7.892 7.335 1.00 96.69 96 VAL A O 1
ATOM 774 N N . LYS A 1 97 ? -11.073 7.776 5.104 1.00 96.50 97 LYS A N 1
ATOM 775 C CA . LYS A 1 97 ? -12.383 8.398 4.855 1.00 96.50 97 LYS A CA 1
ATOM 776 C C . LYS A 1 97 ? -13.538 7.463 5.223 1.00 96.50 97 LYS A C 1
ATOM 778 O O . LYS A 1 97 ? -14.513 7.951 5.789 1.00 96.50 97 LYS A O 1
ATOM 783 N N . ALA A 1 98 ? -13.433 6.170 4.930 1.00 96.06 98 ALA A N 1
ATOM 784 C CA . ALA A 1 98 ? -14.457 5.174 5.241 1.00 96.06 98 ALA A CA 1
ATOM 785 C C . ALA A 1 98 ? -14.682 5.048 6.757 1.00 96.06 98 ALA A C 1
ATOM 787 O O . ALA A 1 98 ? -15.825 5.114 7.211 1.00 96.06 98 ALA A O 1
ATOM 788 N N . VAL A 1 99 ? -13.603 5.009 7.548 1.00 97.25 99 VAL A N 1
ATOM 789 C CA . VAL A 1 99 ? -13.671 5.009 9.022 1.00 97.25 99 VAL A CA 1
ATOM 790 C C . VAL A 1 99 ? -14.330 6.286 9.543 1.00 97.25 99 VAL A C 1
ATOM 792 O O . VAL A 1 99 ? -15.248 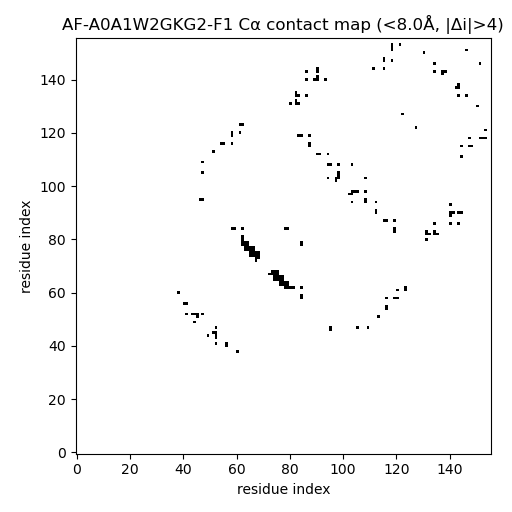6.228 10.359 1.00 97.25 99 VAL A O 1
ATOM 795 N N . LYS A 1 100 ? -13.934 7.460 9.028 1.00 96.06 100 LYS A N 1
ATOM 796 C CA . LYS A 1 100 ? -14.553 8.745 9.416 1.00 96.06 100 LYS A CA 1
ATOM 797 C C . LYS A 1 100 ? -16.055 8.790 9.125 1.00 96.06 100 LYS A C 1
ATOM 799 O O . LYS A 1 100 ? -16.802 9.405 9.879 1.00 96.06 100 LYS A O 1
ATOM 804 N N . LYS A 1 101 ? -16.491 8.140 8.044 1.00 97.06 101 LYS A N 1
ATOM 805 C CA . LYS A 1 101 ? -17.902 8.018 7.654 1.00 97.06 101 LYS A CA 1
ATOM 806 C C . LYS A 1 101 ? -18.638 6.869 8.354 1.00 97.06 101 LYS A C 1
ATOM 808 O O . LYS A 1 101 ? -19.812 6.673 8.065 1.00 97.06 101 LYS A O 1
ATOM 813 N N . ARG A 1 102 ? -17.975 6.124 9.249 1.00 94.88 102 ARG A N 1
ATOM 814 C CA . ARG A 1 102 ? -18.514 4.929 9.925 1.00 94.88 102 ARG A CA 1
ATOM 815 C C . ARG A 1 102 ? -18.991 3.840 8.952 1.00 94.88 102 ARG A C 1
ATOM 817 O O . ARG A 1 102 ? -19.916 3.102 9.262 1.00 94.88 102 ARG A O 1
ATOM 824 N N . GLN A 1 103 ? -18.377 3.765 7.770 1.00 94.94 103 GLN A N 1
ATOM 825 C CA . GLN A 1 103 ? -18.687 2.752 6.752 1.00 94.94 103 GLN A CA 1
ATOM 826 C C . GLN A 1 103 ? -17.921 1.444 6.980 1.00 94.94 103 GLN A C 1
ATOM 828 O O . GLN A 1 103 ? -18.372 0.394 6.545 1.00 94.94 103 GLN A O 1
ATOM 833 N N . VAL A 1 104 ? -16.767 1.524 7.644 1.00 95.19 104 VAL A N 1
ATOM 834 C CA . VAL A 1 104 ? -15.896 0.399 8.007 1.00 95.19 104 VAL A CA 1
ATOM 835 C C . VAL A 1 104 ? -15.395 0.656 9.426 1.00 95.19 104 VAL A C 1
ATOM 837 O O . VAL A 1 104 ? -15.195 1.821 9.800 1.00 95.19 104 VAL A O 1
ATOM 840 N N . SER A 1 105 ? -15.214 -0.394 10.228 1.00 96.81 105 SER A N 1
ATOM 841 C CA . SER A 1 105 ? -14.637 -0.235 11.565 1.00 96.81 105 SER A CA 1
ATOM 842 C C . SER A 1 105 ? -13.159 0.170 11.489 1.00 96.81 105 SER A C 1
ATOM 844 O O . SER A 1 105 ? -12.475 -0.046 10.488 1.00 96.81 105 SER A O 1
ATOM 846 N N . LEU A 1 106 ? -12.642 0.782 12.559 1.00 95.94 106 LEU A N 1
ATOM 847 C CA . LEU A 1 106 ? -11.226 1.152 12.617 1.00 95.94 106 LEU A CA 1
ATOM 848 C C . LEU A 1 106 ? -10.318 -0.078 12.475 1.00 95.94 106 LEU A C 1
ATOM 850 O O . LEU A 1 106 ? -9.321 -0.012 11.764 1.00 95.94 106 LEU A O 1
ATOM 854 N N . GLU A 1 107 ? -10.669 -1.182 13.129 1.00 96.50 107 GLU A N 1
ATOM 855 C CA . GLU A 1 107 ? -9.850 -2.396 13.154 1.00 96.50 107 GLU A CA 1
ATOM 856 C C . GLU A 1 107 ? -9.844 -3.116 11.801 1.00 96.50 107 GLU A C 1
ATOM 858 O O . GLU A 1 107 ? -8.782 -3.509 11.324 1.00 96.50 107 GLU A O 1
ATOM 863 N N . GLU A 1 108 ? -10.988 -3.193 11.115 1.00 96.44 108 GLU A N 1
ATOM 864 C CA . GLU A 1 108 ? -11.043 -3.719 9.743 1.00 96.44 108 GLU A CA 1
ATOM 865 C C . GLU A 1 108 ? -10.213 -2.861 8.783 1.00 96.44 108 GLU A C 1
ATOM 867 O O . GLU A 1 108 ? -9.420 -3.386 8.007 1.00 96.44 108 GLU A O 1
ATOM 872 N N . ALA A 1 109 ? -10.337 -1.533 8.863 1.00 96.94 109 ALA A N 1
ATOM 873 C CA . ALA A 1 109 ? -9.593 -0.631 7.989 1.00 96.94 109 ALA A CA 1
ATOM 874 C C . ALA A 1 109 ? -8.076 -0.672 8.234 1.00 96.94 109 ALA A C 1
ATOM 876 O O . ALA A 1 109 ? -7.300 -0.508 7.291 1.00 96.94 109 ALA A O 1
ATOM 877 N N . LYS A 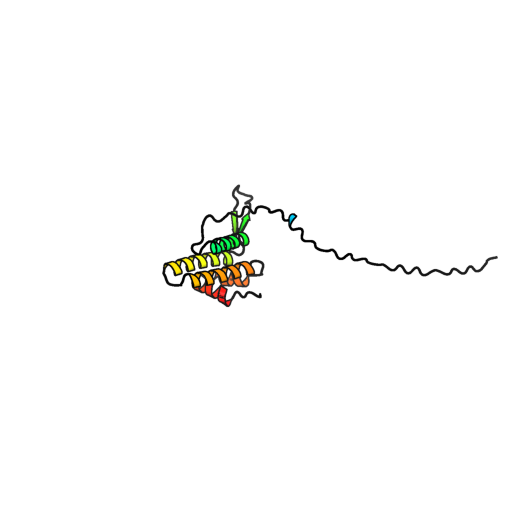1 110 ? -7.650 -0.875 9.487 1.00 97.44 110 LYS A N 1
ATOM 878 C CA . LYS A 1 110 ? -6.241 -1.099 9.831 1.00 97.44 110 LYS A CA 1
ATOM 879 C C . LYS A 1 110 ? -5.737 -2.397 9.213 1.00 97.44 110 LYS A C 1
ATOM 881 O O . LYS A 1 110 ? -4.762 -2.345 8.472 1.00 97.44 110 LYS A O 1
ATOM 886 N N . LYS A 1 111 ? -6.434 -3.512 9.453 1.00 97.00 111 LYS A N 1
ATOM 887 C CA . LYS A 1 111 ? -6.067 -4.832 8.923 1.00 97.00 111 LYS A CA 1
ATOM 888 C C . LYS A 1 111 ? -5.948 -4.823 7.397 1.00 97.00 111 LYS A C 1
ATOM 890 O O . LYS A 1 111 ? -4.978 -5.332 6.850 1.00 97.00 111 LYS A O 1
ATOM 895 N N . GLU A 1 112 ? -6.907 -4.197 6.718 1.00 97.06 112 GLU A N 1
ATOM 896 C CA . GLU A 1 112 ? -6.901 -4.082 5.257 1.00 97.06 112 GLU A CA 1
ATOM 897 C C . GLU A 1 112 ? -5.703 -3.265 4.752 1.00 97.06 112 GLU A C 1
ATOM 899 O O . GLU A 1 112 ? -5.020 -3.648 3.804 1.00 97.06 112 GLU A O 1
ATOM 904 N N . LEU A 1 113 ? -5.421 -2.121 5.386 1.00 97.69 113 LEU A N 1
ATOM 905 C CA . LEU A 1 113 ? -4.296 -1.282 4.981 1.00 97.69 113 LEU A CA 1
ATOM 906 C C . LEU A 1 113 ? -2.949 -1.961 5.257 1.00 97.69 113 LEU A C 1
ATOM 908 O O . LEU A 1 113 ? -2.021 -1.804 4.465 1.00 97.69 113 LEU A O 1
ATOM 912 N N . GLU A 1 114 ? -2.843 -2.681 6.371 1.00 97.12 114 GLU A N 1
ATOM 913 C CA . GLU A 1 114 ? -1.651 -3.431 6.755 1.00 97.12 114 GLU A CA 1
ATOM 914 C C . GLU A 1 114 ? -1.327 -4.506 5.716 1.00 97.12 114 GLU A C 1
ATOM 916 O O . GLU A 1 114 ? -0.223 -4.501 5.172 1.00 97.12 114 GLU A O 1
ATOM 921 N N . ASP A 1 115 ? -2.301 -5.348 5.359 1.00 96.25 115 ASP A N 1
ATOM 922 C CA . ASP A 1 115 ? -2.126 -6.399 4.350 1.00 96.25 115 ASP A CA 1
ATOM 923 C C . ASP A 1 115 ? -1.666 -5.823 2.999 1.00 96.25 115 ASP A C 1
ATOM 925 O O . ASP A 1 115 ? -0.688 -6.286 2.406 1.00 96.25 115 ASP A O 1
ATOM 929 N N . ILE A 1 116 ? -2.296 -4.733 2.550 1.00 96.94 116 ILE A N 1
ATOM 930 C CA . ILE A 1 116 ? -1.919 -4.044 1.309 1.00 96.94 116 ILE A CA 1
ATOM 931 C C . ILE A 1 116 ? -0.490 -3.498 1.378 1.00 96.94 116 ILE A C 1
ATOM 933 O O . ILE A 1 116 ? 0.260 -3.608 0.403 1.00 96.94 116 ILE A O 1
ATOM 937 N N . LEU A 1 117 ? -0.096 -2.902 2.506 1.00 96.88 117 LEU A N 1
ATOM 938 C CA . LEU A 1 117 ? 1.256 -2.377 2.697 1.00 96.88 117 LEU A CA 1
ATOM 939 C C . LEU A 1 117 ? 2.296 -3.496 2.700 1.00 96.88 117 LEU A C 1
ATOM 941 O O . LEU A 1 117 ? 3.300 -3.380 1.999 1.00 96.88 117 LEU A O 1
ATOM 945 N N . VAL A 1 118 ? 2.045 -4.583 3.431 1.00 96.06 118 VAL A N 1
ATOM 946 C CA . VAL A 1 118 ? 2.926 -5.757 3.473 1.00 96.06 118 VAL A CA 1
ATOM 947 C C . VAL A 1 118 ? 3.093 -6.332 2.070 1.00 96.06 118 VAL A C 1
ATOM 949 O O . VAL A 1 118 ? 4.222 -6.532 1.615 1.00 96.06 118 VAL A O 1
ATOM 952 N N . LYS A 1 119 ? 1.996 -6.526 1.334 1.00 95.88 119 LYS A N 1
ATOM 953 C CA . LYS A 1 119 ? 2.029 -6.997 -0.056 1.00 95.88 119 LYS A CA 1
ATOM 954 C C . LYS A 1 119 ? 2.819 -6.067 -0.964 1.00 95.88 119 LYS A C 1
ATOM 956 O O . LYS A 1 119 ? 3.699 -6.525 -1.690 1.00 95.88 119 LYS A O 1
ATOM 961 N N . ALA A 1 120 ? 2.546 -4.765 -0.903 1.00 96.00 120 ALA A N 1
ATOM 962 C CA . ALA A 1 120 ? 3.254 -3.773 -1.702 1.00 96.00 120 ALA A CA 1
ATOM 963 C C . ALA A 1 120 ? 4.760 -3.766 -1.404 1.00 96.00 120 ALA A C 1
ATOM 965 O O . ALA A 1 120 ? 5.562 -3.715 -2.332 1.00 96.00 120 ALA A O 1
ATOM 966 N N . LEU A 1 121 ? 5.170 -3.852 -0.141 1.00 95.50 121 LEU A N 1
ATOM 967 C CA . LEU A 1 121 ? 6.587 -3.896 0.224 1.00 95.50 121 LEU A CA 1
ATOM 968 C C . LEU A 1 121 ? 7.266 -5.177 -0.282 1.00 95.50 121 LEU A C 1
ATOM 970 O O . LEU A 1 121 ? 8.352 -5.106 -0.850 1.00 95.50 121 LEU A O 1
ATOM 974 N N . ASN A 1 122 ? 6.602 -6.330 -0.188 1.00 94.25 122 ASN A N 1
ATOM 975 C CA . ASN A 1 122 ? 7.162 -7.612 -0.628 1.00 94.25 122 ASN A CA 1
ATOM 976 C C . ASN A 1 122 ? 7.346 -7.722 -2.152 1.00 94.25 122 ASN A C 1
ATOM 978 O O . ASN A 1 122 ? 8.336 -8.284 -2.625 1.00 94.25 122 ASN A O 1
ATOM 982 N N . ILE A 1 123 ? 6.433 -7.162 -2.951 1.00 93.88 123 ILE A N 1
ATOM 983 C CA . ILE A 1 123 ? 6.541 -7.211 -4.423 1.00 93.88 123 ILE A CA 1
ATOM 984 C C . ILE A 1 123 ? 7.520 -6.175 -5.000 1.00 93.88 123 ILE A C 1
ATOM 986 O O . ILE A 1 123 ? 7.736 -6.126 -6.216 1.00 93.88 123 ILE A O 1
ATOM 990 N N . ARG A 1 124 ? 8.138 -5.339 -4.153 1.00 93.06 124 ARG A N 1
ATOM 991 C CA . ARG A 1 124 ? 9.007 -4.232 -4.576 1.00 93.06 124 ARG A CA 1
ATOM 992 C C . ARG A 1 124 ? 10.121 -4.682 -5.516 1.00 93.06 124 ARG A C 1
ATOM 994 O O . ARG A 1 124 ? 10.312 -4.065 -6.568 1.00 93.06 124 ARG A O 1
ATOM 1001 N N . HIS A 1 125 ? 10.809 -5.763 -5.167 1.00 91.94 125 HIS A N 1
ATOM 1002 C CA . HIS A 1 125 ? 11.964 -6.276 -5.912 1.00 91.94 125 HIS A CA 1
ATOM 1003 C C . HIS A 1 125 ? 11.600 -7.364 -6.936 1.00 91.94 125 HIS A C 1
ATOM 1005 O O . HIS A 1 125 ? 12.476 -7.900 -7.606 1.00 91.94 125 HIS A O 1
ATOM 1011 N N . GLN A 1 126 ? 10.311 -7.674 -7.097 1.00 92.62 126 GLN A N 1
ATOM 1012 C CA . GLN A 1 126 ? 9.830 -8.679 -8.047 1.00 92.62 126 GLN A CA 1
ATOM 1013 C C . GLN A 1 126 ? 9.543 -8.067 -9.428 1.00 92.62 126 GLN A C 1
ATOM 1015 O O . GLN A 1 126 ? 9.408 -6.847 -9.573 1.00 92.62 126 GLN A O 1
ATOM 1020 N N . ASN A 1 127 ? 9.394 -8.901 -10.461 1.00 92.31 127 ASN A N 1
ATOM 1021 C CA . ASN A 1 127 ? 8.894 -8.439 -11.757 1.00 92.31 127 ASN A CA 1
ATOM 1022 C C . ASN A 1 127 ? 7.375 -8.214 -11.688 1.00 92.31 127 ASN A C 1
ATOM 1024 O O . ASN A 1 127 ? 6.585 -9.153 -11.749 1.00 92.31 127 ASN A O 1
ATOM 1028 N N . THR A 1 128 ? 6.969 -6.950 -11.581 1.00 94.50 128 THR A N 1
ATOM 1029 C CA . THR A 1 128 ? 5.572 -6.546 -11.372 1.00 94.50 128 THR A CA 1
ATOM 1030 C C . THR A 1 128 ? 4.909 -5.964 -12.616 1.00 94.50 128 THR A C 1
ATOM 1032 O O . THR A 1 128 ? 3.797 -5.455 -12.519 1.00 94.50 128 THR A O 1
ATOM 1035 N N . GLN A 1 129 ? 5.517 -6.061 -13.804 1.00 94.44 129 GLN A N 1
ATOM 1036 C CA . GLN A 1 129 ? 5.023 -5.355 -14.994 1.00 94.44 129 GLN A CA 1
ATOM 1037 C C . GLN A 1 129 ? 3.561 -5.700 -15.343 1.00 94.44 129 GLN A C 1
ATOM 1039 O O . GLN A 1 129 ? 2.782 -4.830 -15.738 1.00 94.44 129 GLN A O 1
ATOM 1044 N N . VAL A 1 130 ? 3.165 -6.968 -15.187 1.00 93.44 130 VAL A N 1
ATOM 1045 C CA . VAL A 1 130 ? 1.781 -7.420 -15.420 1.00 93.44 130 VAL A CA 1
ATOM 1046 C C . VAL A 1 130 ? 0.830 -6.848 -14.365 1.00 93.44 130 VAL A C 1
ATOM 1048 O O . VAL A 1 130 ? -0.239 -6.341 -14.713 1.00 93.44 130 VAL A O 1
ATOM 1051 N N . LEU A 1 131 ? 1.235 -6.883 -13.094 1.00 93.69 131 LEU A N 1
ATOM 1052 C CA . LEU A 1 131 ? 0.473 -6.338 -11.970 1.00 93.69 131 LEU A CA 1
ATOM 1053 C C . LEU A 1 131 ? 0.279 -4.826 -12.121 1.00 93.69 131 LEU A C 1
ATOM 1055 O O . LEU A 1 131 ? -0.840 -4.334 -12.029 1.00 93.69 131 LEU A O 1
ATOM 1059 N N . GLU A 1 132 ? 1.337 -4.092 -12.455 1.00 95.06 132 GLU A N 1
ATOM 1060 C CA . GLU A 1 132 ? 1.303 -2.641 -12.638 1.00 95.06 132 GLU A CA 1
ATOM 1061 C C . GLU A 1 132 ? 0.408 -2.220 -13.804 1.00 95.06 132 GLU A C 1
ATOM 1063 O O . GLU A 1 132 ? -0.322 -1.235 -13.687 1.00 95.06 132 GLU A O 1
ATOM 1068 N N . LYS A 1 133 ? 0.407 -2.979 -14.908 1.00 95.38 133 LYS A N 1
ATOM 1069 C CA . LYS A 1 133 ? -0.499 -2.745 -16.046 1.00 95.38 133 LYS A CA 1
ATOM 1070 C C . LYS A 1 133 ? -1.964 -2.970 -15.677 1.00 95.38 133 LYS A C 1
ATOM 1072 O O . LYS A 1 133 ? -2.822 -2.224 -16.151 1.00 95.38 133 LYS A O 1
ATOM 1077 N N . LYS A 1 134 ? -2.268 -3.992 -14.868 1.00 94.44 134 LYS A N 1
ATOM 1078 C CA . LYS A 1 134 ? -3.626 -4.225 -14.346 1.00 94.44 134 LYS A CA 1
ATOM 1079 C C . LYS A 1 134 ? -4.035 -3.083 -13.417 1.00 94.44 134 LYS A C 1
ATOM 1081 O O . LYS A 1 134 ? -5.056 -2.441 -13.649 1.00 94.44 134 LYS A O 1
ATOM 1086 N N . LEU A 1 135 ? -3.189 -2.779 -12.437 1.00 94.00 135 LEU A N 1
ATOM 1087 C CA . LEU A 1 135 ? -3.419 -1.770 -11.410 1.00 94.00 135 LEU A CA 1
ATOM 1088 C C . LEU A 1 135 ? -3.593 -0.360 -11.988 1.00 94.00 135 LEU A C 1
ATOM 1090 O O . LEU A 1 135 ? -4.468 0.378 -11.546 1.00 94.00 135 LEU A O 1
ATOM 1094 N N . PHE A 1 136 ? -2.843 -0.011 -13.038 1.00 92.75 136 PHE A N 1
ATOM 1095 C CA . PHE A 1 136 ? -2.972 1.268 -13.745 1.00 92.75 136 PHE A CA 1
ATOM 1096 C C . PHE A 1 136 ? -4.384 1.512 -14.304 1.00 92.75 136 PHE A C 1
ATOM 1098 O O . PHE A 1 136 ? -4.848 2.651 -14.369 1.00 92.75 136 PHE A O 1
ATOM 1105 N N . LYS A 1 137 ? -5.097 0.447 -14.691 1.00 93.75 137 LYS A N 1
ATOM 1106 C CA . LYS A 1 137 ? -6.467 0.543 -15.221 1.00 93.75 137 LYS A CA 1
ATOM 1107 C C . LYS A 1 137 ? -7.509 0.746 -14.117 1.00 93.75 137 LYS A C 1
ATOM 1109 O O . LYS A 1 137 ? -8.626 1.176 -14.407 1.00 93.75 137 LYS A O 1
ATOM 1114 N N . LEU A 1 138 ? -7.165 0.455 -12.862 1.00 94.25 138 LEU A N 1
ATOM 1115 C CA . LEU A 1 138 ? -8.081 0.538 -11.731 1.00 94.25 138 LEU A CA 1
ATOM 1116 C C . LEU A 1 138 ? -8.161 1.976 -11.210 1.00 94.25 138 LEU A C 1
ATOM 1118 O O . LEU A 1 138 ? -7.186 2.575 -10.753 1.00 94.25 138 LEU A O 1
ATOM 1122 N N . LYS A 1 139 ? -9.363 2.552 -11.271 1.00 88.31 139 LYS A N 1
ATOM 1123 C CA . LYS A 1 139 ? -9.620 3.921 -10.796 1.00 88.31 139 LYS A CA 1
ATOM 1124 C C . LYS A 1 139 ? -10.208 3.945 -9.386 1.00 88.31 139 LYS A C 1
ATOM 1126 O O . LYS A 1 139 ? -9.809 4.790 -8.582 1.00 88.31 139 LYS A O 1
ATOM 1131 N N . ASN A 1 140 ? -11.094 2.997 -9.088 1.00 92.44 140 ASN A N 1
ATOM 1132 C CA . ASN A 1 140 ? -11.842 2.936 -7.836 1.00 92.44 140 ASN A CA 1
ATOM 1133 C C . ASN A 1 140 ? -11.008 2.303 -6.711 1.00 92.44 140 ASN A C 1
ATOM 1135 O O . ASN A 1 140 ? -10.400 1.256 -6.946 1.00 92.44 140 ASN A O 1
ATOM 1139 N N . PRO A 1 141 ? -10.976 2.898 -5.505 1.00 92.19 141 PRO A N 1
ATOM 1140 C CA . PRO A 1 141 ? -10.257 2.340 -4.362 1.00 92.19 141 PRO A CA 1
ATOM 1141 C C . PRO A 1 141 ? -10.717 0.935 -3.971 1.00 92.19 141 PRO A C 1
ATOM 1143 O O . PRO A 1 141 ? -9.874 0.110 -3.644 1.00 92.19 141 PRO A O 1
ATOM 1146 N N . GLU A 1 142 ? -12.014 0.634 -4.062 1.00 93.50 142 GLU A N 1
ATOM 1147 C CA . GLU A 1 142 ? -12.551 -0.691 -3.727 1.00 93.50 142 GLU A CA 1
ATOM 1148 C C . GLU A 1 142 ? -11.997 -1.767 -4.673 1.00 93.50 142 GLU A C 1
ATOM 1150 O O . GLU A 1 142 ? -1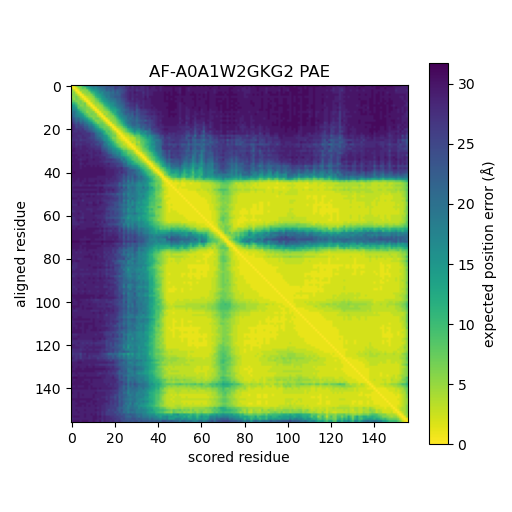1.603 -2.848 -4.244 1.00 93.50 142 GLU A O 1
ATOM 1155 N N . ASN A 1 143 ? -11.866 -1.442 -5.962 1.00 95.44 143 ASN A N 1
ATOM 1156 C CA . ASN A 1 143 ? -11.282 -2.354 -6.947 1.00 95.44 143 ASN A CA 1
ATOM 1157 C C . ASN A 1 143 ? -9.771 -2.526 -6.745 1.00 95.44 143 ASN A C 1
ATOM 1159 O O . ASN A 1 143 ? -9.237 -3.595 -7.016 1.00 95.44 143 ASN A O 1
ATOM 1163 N N . ILE A 1 144 ? -9.079 -1.479 -6.285 1.00 95.38 144 ILE A N 1
ATOM 1164 C CA . ILE A 1 144 ? -7.658 -1.560 -5.927 1.00 95.38 144 ILE A CA 1
ATOM 1165 C C . ILE A 1 144 ? -7.479 -2.484 -4.719 1.00 95.38 144 ILE A C 1
ATOM 1167 O O . ILE A 1 144 ? -6.590 -3.325 -4.735 1.00 95.38 144 ILE A O 1
ATOM 1171 N N . ILE A 1 145 ? -8.332 -2.356 -3.701 1.00 95.19 145 ILE A N 1
ATOM 1172 C CA . ILE A 1 145 ? -8.342 -3.253 -2.540 1.00 95.19 145 ILE A CA 1
ATOM 1173 C C . ILE A 1 145 ? -8.550 -4.705 -2.999 1.00 95.19 145 ILE A C 1
ATOM 1175 O O . ILE A 1 145 ? -7.719 -5.567 -2.726 1.00 95.19 145 ILE A O 1
ATOM 1179 N N . ALA A 1 146 ? -9.589 -4.958 -3.801 1.00 95.06 146 ALA A N 1
ATOM 1180 C CA . ALA A 1 146 ? -9.868 -6.290 -4.336 1.00 95.06 146 ALA A CA 1
ATOM 1181 C C . ALA A 1 146 ? -8.698 -6.866 -5.159 1.00 95.06 146 ALA A C 1
ATOM 1183 O O . ALA A 1 146 ? -8.413 -8.058 -5.074 1.00 95.06 146 ALA A O 1
ATOM 1184 N N . PHE A 1 147 ? -7.991 -6.025 -5.919 1.00 95.50 147 PHE A N 1
ATOM 1185 C CA . PHE A 1 147 ? -6.790 -6.426 -6.652 1.00 95.50 147 PHE A CA 1
ATOM 1186 C C . PHE A 1 147 ? -5.686 -6.929 -5.715 1.00 95.50 147 PHE A C 1
ATOM 1188 O O . PHE A 1 147 ? -5.116 -7.988 -5.957 1.00 95.50 147 PHE A O 1
ATOM 1195 N N . TYR A 1 148 ? -5.396 -6.221 -4.622 1.00 94.94 148 TYR A N 1
ATOM 1196 C CA . TYR A 1 148 ? -4.401 -6.694 -3.655 1.00 94.94 148 TYR A CA 1
ATOM 1197 C C . TYR A 1 148 ? -4.839 -7.978 -2.945 1.00 94.94 148 TYR A C 1
ATOM 1199 O O . TYR A 1 148 ? -3.995 -8.809 -2.615 1.00 94.94 148 TYR A O 1
ATOM 1207 N N . ASN A 1 149 ? -6.140 -8.180 -2.753 1.00 93.06 149 ASN A N 1
ATOM 1208 C CA . ASN A 1 149 ? -6.662 -9.379 -2.100 1.00 93.06 149 ASN A CA 1
ATOM 1209 C C . ASN A 1 149 ? -6.606 -10.624 -2.990 1.00 93.06 149 ASN A C 1
ATOM 1211 O O . ASN A 1 149 ? -6.401 -11.717 -2.469 1.00 93.06 149 ASN A O 1
ATOM 1215 N N . HIS A 1 150 ? -6.755 -10.474 -4.309 1.00 92.06 150 HIS A N 1
ATOM 1216 C CA . HIS A 1 150 ? -6.872 -11.615 -5.225 1.00 92.06 150 HIS A CA 1
ATOM 1217 C C . HIS A 1 150 ? -5.672 -11.808 -6.157 1.00 92.06 150 HIS A C 1
ATOM 1219 O O . HIS A 1 150 ? -5.286 -12.943 -6.422 1.00 92.06 150 HIS A O 1
ATOM 1225 N N . ASP A 1 151 ? -5.095 -10.727 -6.687 1.00 88.62 151 ASP A N 1
ATOM 1226 C CA . ASP A 1 151 ? -4.033 -10.795 -7.699 1.00 88.62 151 ASP A CA 1
ATOM 1227 C C . ASP A 1 151 ? -2.623 -10.776 -7.089 1.00 88.62 151 ASP A C 1
ATOM 1229 O O . ASP A 1 151 ? -1.657 -11.111 -7.778 1.00 88.62 151 ASP A O 1
ATOM 1233 N N . VAL A 1 152 ? -2.481 -10.366 -5.823 1.00 88.94 152 VAL A N 1
ATOM 1234 C CA . VAL A 1 152 ? -1.185 -10.287 -5.137 1.00 88.94 152 VAL A CA 1
ATOM 1235 C C . VAL A 1 152 ? -1.106 -11.356 -4.054 1.00 88.94 152 VAL A C 1
ATOM 1237 O O . VAL A 1 152 ? -1.601 -11.183 -2.941 1.00 88.94 152 VAL A O 1
ATOM 1240 N N . SER A 1 153 ? -0.453 -12.465 -4.387 1.00 81.50 153 SER A N 1
ATOM 1241 C CA . SER A 1 153 ? -0.168 -13.550 -3.449 1.00 81.50 153 SER A CA 1
ATOM 1242 C C . SER A 1 153 ? 1.256 -13.432 -2.920 1.00 81.50 153 SER A C 1
ATOM 1244 O O . SER A 1 153 ? 2.201 -13.225 -3.681 1.00 81.50 153 SER A O 1
ATOM 1246 N N . LEU A 1 154 ? 1.406 -13.578 -1.607 1.00 75.19 154 LEU A N 1
ATOM 1247 C CA . LEU A 1 154 ? 2.709 -13.745 -0.982 1.00 75.19 154 LEU A CA 1
ATOM 1248 C C . LEU A 1 154 ? 3.037 -15.237 -0.990 1.00 75.19 154 LEU A C 1
ATOM 1250 O O . LEU A 1 154 ? 2.315 -16.027 -0.388 1.00 75.19 154 LEU A O 1
ATOM 1254 N N . ASN A 1 155 ? 4.104 -15.619 -1.687 1.00 59.44 155 ASN A N 1
ATOM 1255 C CA . ASN A 1 155 ? 4.704 -16.939 -1.515 1.00 59.44 155 ASN A CA 1
ATOM 1256 C C . ASN A 1 155 ? 5.616 -16.840 -0.288 1.00 59.44 155 ASN A C 1
ATOM 1258 O O . ASN A 1 155 ? 6.775 -16.450 -0.427 1.00 59.44 155 ASN A O 1
ATOM 1262 N N . ILE A 1 156 ? 5.045 -17.063 0.896 1.00 50.16 156 ILE A N 1
ATOM 1263 C CA . ILE A 1 156 ? 5.768 -17.118 2.174 1.00 50.16 156 ILE A CA 1
ATOM 1264 C C . ILE A 1 156 ? 6.089 -18.576 2.478 1.00 50.16 156 ILE A C 1
ATOM 1266 O O . ILE A 1 156 ? 5.168 -19.408 2.306 1.00 50.16 156 ILE A O 1
#

Solvent-accessible surface area (backbone atoms only — not comparable to full-atom values): 10034 Å² total; per-residue (Å²): 140,82,83,89,78,88,77,86,78,80,82,77,82,81,78,82,77,81,77,76,73,80,80,78,85,76,85,62,79,84,71,63,75,75,72,74,69,83,66,75,75,68,85,68,75,36,94,88,35,69,66,55,28,51,53,55,44,51,49,47,62,74,32,40,47,78,42,79,41,95,89,46,102,55,74,42,80,45,63,52,65,50,46,58,56,54,47,53,57,47,37,52,57,47,42,58,48,32,36,76,69,68,75,40,55,67,67,58,43,47,53,54,48,48,53,49,50,53,51,54,61,69,49,64,88,51,94,44,67,70,58,38,61,55,49,61,72,52,83,51,53,69,59,47,52,51,41,48,72,71,76,54,77,82,92,123

Organism: Reichenbachiella faecimaris (NCBI:txid692418)

Secondary structure (DSSP, 8-state):
----------------------------GGG-----------SS--TT-HHHHHHHHHHHHHHEEEEE-TTSSSEEEEESSHHHHHHHHHHHHHHHHHHHTTSS-HHHHHHHHHHHHHHHHHGGGS--HHHHHHHHH--SHHHHHHHHHHT-----

pLDDT: mean 80.73, std 19.44, range [40.72, 97.69]

Mean predicted aligned error: 13.55 Å

Nearest PDB structures (foldseek):
  5izt-assembly1_A  TM=3.544E-01  e=2.672E+00  Borreliella burgdorferi B31
  4n6h-assembly1_A  TM=3.085E-01  e=8.972E+00  Escherichia coli